Protein AF-A0A2M7KGC1-F1 (afdb_monomer)

Solvent-accessible surface area (backbone atoms only — not comparable to full-atom values): 8157 Å² total; per-residue (Å²): 135,90,83,88,80,88,79,80,86,77,77,83,82,80,77,79,91,63,81,78,70,73,70,44,27,82,38,64,45,35,24,50,47,35,28,52,52,19,49,75,67,70,34,29,62,66,24,30,65,36,42,35,49,68,63,48,43,51,73,78,31,95,57,43,87,74,50,51,71,67,57,49,51,53,52,42,49,53,53,32,54,53,42,16,53,54,48,58,76,44,37,67,60,53,55,72,38,49,63,43,79,48,68,60,50,77,58,88,60,34,34,39,33,40,32,40,26,75,84,74,52,71,43,64,29,35,31,35,56,56,92,88,30,32,18,40,68,44,42,85,96,112

Sequence (142 aa):
MRKLAVLGLVAVVAGVCGCAKKADLSTPAGAMAAFDTAMKGGKFSEAAACFAFDTQGARDSTDWATYSQSDRNLIIGKLREGKATALSAVASTYTAKGYTVGTASESGNQATVELKASGGEALMAQLVHEKDAWRIESLPGF

Foldseek 3Di:
DDDDDDDDPPPDPDDDPPPPPPQDFQDQLSLVVQLLVCLLVLVLLSNLVQADQLVVQVVVDVCSVVDDPVVSVVVSVVSSVVRSVQSNVCSVVSVQQVWDWDDWDDDPQKIWIWIAGPVRDIWIFIWGNDDNGIGTHDTPPD

Nearest PDB structures (foldseek):
  5ts4-assembly1_A  TM=6.277E-01  e=4.652E-02  synthetic construct
  2xep-assembly2_B  TM=3.408E-01  e=3.212E-01  Streptomyces clavuligerus
  3h3h-assembly1_A  TM=7.013E-01  e=3.755E+00  Burkholderia thailandensis E264
  2xf3-assembly2_B  TM=3.673E-01  e=6.115E-01  Streptomyces clavuligerus
  2xgn-assembly2_B  TM=3.336E-01  e=6.115E-01  Streptomyces clavuligerus

pLDDT: mean 86.4, std 18.89, range [36.09, 98.31]

Secondary structure (DSSP, 8-state):
--------------------PPP--SSHHHHHHHHHHHHHTT-HHHHHTTB-HHHHHHHH-TTGGGS-HHHHHHHHHHHHHHHHHHHHHHHHHHHHHT-EEEEEEEETTEEEEEEE-TTS-EEEEEEEEETTEEEEEE-TT-

Structure (mmCIF, N/CA/C/O backbone):
data_AF-A0A2M7KGC1-F1
#
_entry.id   AF-A0A2M7KGC1-F1
#
loop_
_atom_site.group_PDB
_atom_site.id
_atom_site.type_symbol
_atom_site.label_atom_id
_atom_site.label_alt_id
_atom_site.label_comp_id
_atom_site.label_asym_id
_atom_site.label_entity_id
_atom_site.label_seq_id
_atom_site.pdbx_PDB_ins_code
_atom_site.Cartn_x
_atom_site.Cartn_y
_atom_site.Cartn_z
_atom_site.occupancy
_atom_site.B_iso_or_equiv
_atom_site.auth_seq_id
_atom_site.auth_comp_id
_atom_site.auth_asym_id
_atom_site.auth_atom_id
_atom_site.pdbx_PDB_model_num
ATOM 1 N N . MET A 1 1 ? 17.240 -3.585 60.259 1.00 37.19 1 MET A N 1
ATOM 2 C CA . MET A 1 1 ? 17.914 -3.947 58.993 1.00 37.19 1 MET A CA 1
ATOM 3 C C . MET A 1 1 ? 16.852 -4.168 57.926 1.00 37.19 1 MET A C 1
ATOM 5 O O . MET A 1 1 ? 15.909 -4.907 58.167 1.00 37.19 1 MET A O 1
ATOM 9 N N . ARG A 1 2 ? 16.967 -3.437 56.812 1.00 43.03 2 ARG A N 1
ATOM 10 C CA . ARG A 1 2 ? 16.082 -3.451 55.633 1.00 43.03 2 ARG A CA 1
ATOM 11 C C . ARG A 1 2 ? 16.011 -4.841 54.998 1.00 43.03 2 ARG A C 1
ATOM 13 O O . ARG A 1 2 ? 17.079 -5.421 54.857 1.00 43.03 2 ARG A O 1
ATOM 20 N N . LYS A 1 3 ? 14.842 -5.246 54.476 1.00 36.09 3 LYS A N 1
ATOM 21 C CA . LYS A 1 3 ? 14.672 -5.781 53.104 1.00 36.09 3 LYS A CA 1
ATOM 22 C C . LYS A 1 3 ? 13.244 -5.491 52.609 1.00 36.09 3 LYS A C 1
ATOM 24 O O . LYS A 1 3 ? 12.298 -6.158 53.002 1.00 36.09 3 LYS A O 1
ATOM 29 N N . LEU A 1 4 ? 13.115 -4.461 51.771 1.00 46.28 4 LEU A N 1
ATOM 30 C CA . LEU A 1 4 ? 11.990 -4.268 50.852 1.00 46.28 4 LEU A CA 1
ATOM 31 C C . LEU A 1 4 ? 12.137 -5.316 49.744 1.00 46.28 4 LEU A C 1
ATOM 33 O O . LEU A 1 4 ? 13.166 -5.326 49.069 1.00 46.28 4 LEU A O 1
ATOM 37 N N . ALA A 1 5 ? 11.152 -6.194 49.571 1.00 42.44 5 ALA A N 1
ATOM 38 C CA . ALA A 1 5 ? 11.088 -7.099 48.429 1.00 42.44 5 ALA A CA 1
ATOM 39 C C . ALA A 1 5 ? 10.035 -6.576 47.449 1.00 42.44 5 ALA A C 1
ATOM 41 O O . ALA A 1 5 ? 8.833 -6.685 47.675 1.00 42.44 5 ALA A O 1
ATOM 42 N N . VAL A 1 6 ? 10.534 -5.961 46.380 1.00 46.50 6 VAL A N 1
ATOM 43 C CA . VAL A 1 6 ? 9.807 -5.652 45.150 1.00 46.50 6 VAL A CA 1
ATOM 44 C C . VAL A 1 6 ? 9.608 -6.965 44.389 1.00 46.50 6 VAL A C 1
ATOM 46 O O . VAL A 1 6 ? 10.583 -7.606 44.018 1.00 46.50 6 VAL A O 1
ATOM 49 N N . LEU A 1 7 ? 8.357 -7.346 44.151 1.00 44.31 7 LEU A N 1
ATOM 50 C CA . LEU A 1 7 ? 7.920 -8.359 43.184 1.00 44.31 7 LEU A CA 1
ATOM 51 C C . LEU A 1 7 ? 6.616 -7.778 42.619 1.00 44.31 7 LEU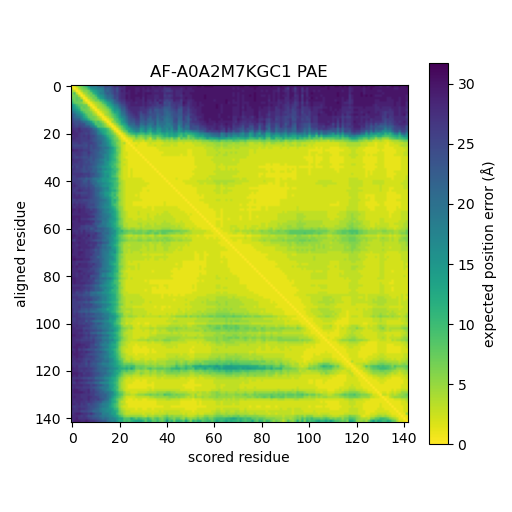 A C 1
ATOM 53 O O . LEU A 1 7 ? 5.595 -7.768 43.288 1.00 44.31 7 LEU A O 1
ATOM 57 N N . GLY A 1 8 ? 6.648 -7.038 41.515 1.00 37.66 8 GLY A N 1
ATOM 58 C CA . GLY A 1 8 ? 6.917 -7.601 40.197 1.00 37.66 8 GLY A CA 1
ATOM 59 C C . GLY A 1 8 ? 5.579 -7.955 39.548 1.00 37.66 8 GLY A C 1
ATOM 6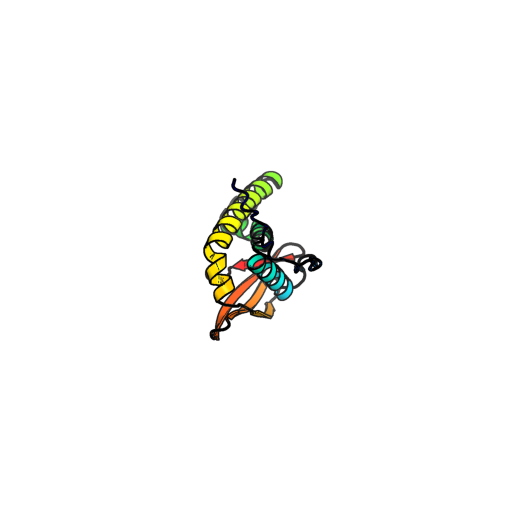0 O O . GLY A 1 8 ? 5.298 -9.125 39.318 1.00 37.66 8 GLY A O 1
ATOM 61 N N . LEU A 1 9 ? 4.725 -6.951 39.315 1.00 37.97 9 LEU A N 1
ATOM 62 C CA . LEU A 1 9 ? 3.460 -7.124 38.602 1.00 37.97 9 LEU A CA 1
ATOM 63 C C . LEU A 1 9 ? 3.768 -7.241 37.101 1.00 37.97 9 LEU A C 1
ATOM 65 O O . LEU A 1 9 ? 3.715 -6.267 36.355 1.00 37.97 9 LEU A O 1
ATOM 69 N N . VAL A 1 10 ? 4.161 -8.440 36.672 1.00 41.59 10 VAL A N 1
ATOM 70 C CA . VAL A 1 10 ? 4.217 -8.816 35.256 1.00 41.59 10 VAL A CA 1
ATOM 71 C C . VAL A 1 10 ? 2.771 -8.941 34.788 1.00 41.59 10 VAL A C 1
ATOM 73 O O . VAL A 1 10 ? 2.115 -9.960 34.997 1.00 41.59 10 VAL A O 1
ATOM 76 N N . ALA A 1 11 ? 2.244 -7.862 34.212 1.00 43.84 11 ALA A N 1
ATOM 77 C CA . ALA A 1 11 ? 0.965 -7.891 33.527 1.00 43.84 11 ALA A CA 1
ATOM 78 C C . ALA A 1 11 ? 1.111 -8.753 32.265 1.00 43.84 11 ALA A C 1
ATOM 80 O O . ALA A 1 11 ? 1.841 -8.430 31.330 1.00 43.84 11 ALA A O 1
ATOM 81 N N . VAL A 1 12 ? 0.425 -9.888 32.306 1.00 46.25 12 VAL A N 1
ATOM 82 C CA . VAL A 1 12 ? 0.215 -10.849 31.231 1.00 46.25 12 VAL A CA 1
ATOM 83 C C . VAL A 1 12 ? -0.283 -10.131 29.972 1.00 46.25 12 VAL A C 1
ATOM 85 O O . VAL A 1 12 ? -1.432 -9.706 29.916 1.00 46.25 12 VAL A O 1
ATOM 88 N N . VAL A 1 13 ? 0.555 -10.051 28.935 1.00 44.41 13 VAL A N 1
ATOM 89 C CA . VAL A 1 13 ? 0.092 -9.893 27.547 1.00 44.41 13 VAL A CA 1
ATOM 90 C C . VAL A 1 13 ? 0.092 -11.287 26.922 1.00 44.41 13 VAL A C 1
ATOM 92 O O . VAL A 1 13 ? 0.962 -11.656 26.139 1.00 44.41 13 VAL A O 1
ATOM 95 N N . ALA A 1 14 ? -0.859 -12.109 27.364 1.00 45.91 14 ALA A N 1
ATOM 96 C CA . ALA A 1 14 ? -1.262 -13.318 26.659 1.00 45.91 14 ALA A CA 1
ATOM 97 C C . ALA A 1 14 ? -2.426 -12.946 25.733 1.00 45.91 14 ALA A C 1
ATOM 99 O O . ALA A 1 14 ? -3.449 -12.439 26.184 1.00 45.91 14 ALA A O 1
ATOM 100 N N . GLY A 1 15 ? -2.241 -13.201 24.439 1.00 39.97 15 GLY A N 1
ATOM 101 C CA . GLY A 1 15 ? -3.108 -12.758 23.347 1.00 39.97 15 GLY A CA 1
ATOM 102 C C . GLY A 1 15 ? -2.324 -11.741 22.530 1.00 39.97 15 GLY A C 1
ATOM 103 O O . GLY A 1 15 ? -2.233 -10.587 22.911 1.00 39.97 15 GLY A O 1
ATOM 104 N N . VAL A 1 16 ? -1.617 -12.125 21.468 1.00 44.97 16 VAL A N 1
ATOM 105 C CA . VAL A 1 16 ? -2.206 -12.668 20.242 1.00 44.97 16 VAL A CA 1
ATOM 106 C C . VAL A 1 16 ? -1.242 -13.686 19.603 1.00 44.97 16 VAL A C 1
ATOM 108 O O . VAL A 1 16 ? -0.476 -13.353 18.707 1.00 44.97 16 VAL A O 1
ATOM 111 N N . CYS A 1 17 ? -1.305 -14.964 19.997 1.00 40.94 17 CYS A N 1
ATOM 112 C CA . CYS A 1 17 ? -0.907 -16.058 19.096 1.00 40.94 17 CYS A CA 1
ATOM 113 C C . CYS A 1 17 ? -2.033 -16.262 18.072 1.00 40.94 17 CYS A C 1
ATOM 115 O O . CYS A 1 17 ? -2.705 -17.287 18.042 1.00 40.94 17 CYS A O 1
ATOM 117 N N . GLY A 1 18 ? -2.307 -15.228 17.281 1.00 37.94 18 GLY A N 1
ATOM 118 C CA . GLY A 1 18 ? -3.158 -15.339 16.111 1.00 37.94 18 GLY A CA 1
ATOM 119 C C . GLY A 1 18 ? -2.283 -15.884 15.004 1.00 37.94 18 GLY A C 1
ATOM 120 O O . GLY A 1 18 ? -1.363 -15.193 14.572 1.00 37.94 18 GLY A O 1
ATOM 121 N N . CYS A 1 19 ? -2.534 -17.124 14.585 1.00 37.94 19 CYS A N 1
ATOM 122 C CA . CYS A 1 19 ? -1.996 -17.687 13.355 1.00 37.94 19 CYS A CA 1
ATOM 123 C C . CYS A 1 19 ? -2.017 -16.597 12.284 1.00 37.94 19 CYS A C 1
ATOM 125 O O . CYS A 1 19 ? -3.098 -16.181 11.864 1.00 37.94 19 CYS A O 1
ATOM 127 N N . ALA A 1 20 ? -0.844 -16.096 11.895 1.00 43.81 20 ALA A N 1
ATOM 128 C CA . ALA A 1 20 ? -0.738 -15.143 10.809 1.00 43.81 20 ALA A CA 1
ATOM 129 C C . ALA A 1 20 ? -1.206 -15.879 9.552 1.00 43.81 20 ALA A C 1
ATOM 131 O O . ALA A 1 20 ? -0.428 -16.577 8.900 1.00 43.81 20 ALA A O 1
ATOM 132 N N . LYS A 1 21 ? -2.510 -15.797 9.249 1.00 55.12 21 LYS A N 1
ATOM 133 C CA . LYS A 1 21 ? -3.015 -16.105 7.916 1.00 55.12 21 LYS A CA 1
ATOM 134 C C . LYS A 1 21 ? -2.120 -15.305 6.983 1.00 55.12 21 LYS A C 1
ATOM 136 O O . LYS A 1 21 ? -1.964 -14.098 7.172 1.00 55.12 21 LYS A O 1
ATOM 141 N N . LYS A 1 22 ? -1.464 -15.997 6.048 1.00 64.00 22 LYS A N 1
ATOM 142 C CA . LYS A 1 22 ? -0.705 -15.325 4.993 1.00 64.00 22 LYS A CA 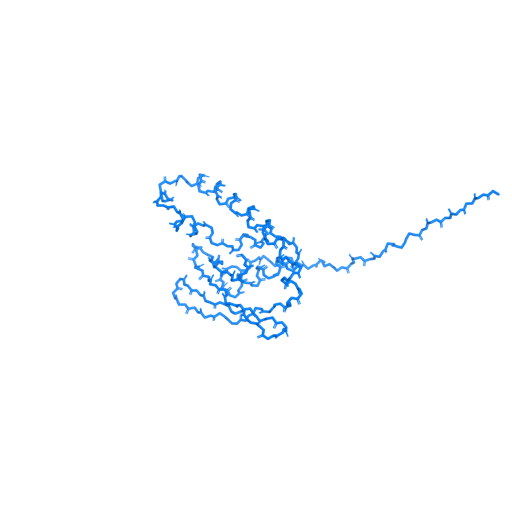1
ATOM 143 C C . LYS A 1 22 ? -1.605 -14.239 4.405 1.00 64.00 22 LYS A C 1
ATOM 145 O O . LYS A 1 22 ? -2.791 -14.500 4.206 1.00 64.00 22 LYS A O 1
ATOM 150 N N . ALA A 1 23 ? -1.046 -13.051 4.186 1.00 76.50 23 ALA A N 1
ATOM 151 C CA . ALA A 1 23 ? -1.753 -11.959 3.533 1.00 76.50 23 ALA A CA 1
ATOM 152 C C . ALA A 1 23 ? -2.385 -12.483 2.237 1.00 76.50 23 ALA A C 1
ATOM 154 O O . ALA A 1 23 ? -1.672 -12.975 1.360 1.00 76.50 23 ALA A O 1
ATOM 155 N N . ASP A 1 24 ? -3.712 -12.435 2.153 1.00 88.06 24 ASP A N 1
ATOM 156 C CA . ASP A 1 24 ? -4.425 -12.783 0.934 1.00 88.06 24 ASP A CA 1
ATOM 157 C C . ASP A 1 24 ? -4.429 -11.556 0.031 1.00 88.06 24 ASP A C 1
ATOM 159 O O . ASP A 1 24 ? -5.100 -10.575 0.321 1.00 88.06 24 ASP A O 1
ATOM 163 N N . LEU A 1 25 ? -3.648 -11.601 -1.043 1.00 93.25 25 LEU A N 1
ATOM 164 C CA . LEU A 1 25 ? -3.584 -10.529 -2.034 1.00 93.25 25 LEU A CA 1
ATOM 165 C C . LEU A 1 25 ? -4.291 -10.920 -3.340 1.00 93.25 25 LEU A C 1
ATOM 167 O O . LEU A 1 25 ? -4.146 -10.225 -4.341 1.00 93.25 25 LEU A O 1
ATOM 171 N N . SER A 1 26 ? -5.024 -12.039 -3.351 1.00 94.06 26 SER A N 1
ATOM 172 C CA . SER A 1 26 ? -5.701 -12.556 -4.548 1.00 94.06 26 SER A CA 1
ATOM 173 C C . SER A 1 26 ? -6.987 -11.799 -4.888 1.00 94.06 26 SER A C 1
ATOM 175 O O . SER A 1 26 ? -7.448 -11.847 -6.024 1.00 94.06 26 SER A O 1
ATOM 177 N N . THR A 1 27 ? -7.536 -11.048 -3.929 1.00 95.38 27 THR A N 1
ATOM 178 C CA . THR A 1 27 ? -8.707 -10.180 -4.113 1.00 95.38 27 THR A CA 1
ATOM 179 C C . THR A 1 27 ? -8.407 -8.759 -3.623 1.00 95.38 27 THR A C 1
ATOM 181 O O . THR A 1 27 ? -7.570 -8.593 -2.726 1.00 95.38 27 THR A O 1
ATOM 184 N N . PRO A 1 28 ? -9.095 -7.718 -4.130 1.00 97.06 28 PRO A N 1
ATOM 185 C CA . PRO A 1 28 ? -8.875 -6.351 -3.660 1.00 97.06 28 PRO A CA 1
ATOM 186 C C . PRO A 1 28 ? -9.222 -6.181 -2.176 1.00 97.06 28 PRO A C 1
ATOM 188 O O . PRO A 1 28 ? -8.473 -5.567 -1.415 1.00 97.06 28 PRO A O 1
ATOM 191 N N . ALA A 1 29 ? -10.345 -6.766 -1.744 1.00 95.81 29 ALA A N 1
ATOM 192 C CA . ALA A 1 29 ? -10.759 -6.744 -0.343 1.00 95.81 29 ALA A CA 1
ATOM 193 C C . ALA A 1 29 ? -9.763 -7.503 0.550 1.00 95.81 29 ALA A C 1
ATOM 195 O O . ALA A 1 29 ? -9.449 -7.038 1.645 1.00 95.81 29 ALA A O 1
ATOM 196 N N . GLY A 1 30 ? -9.216 -8.627 0.070 1.00 95.19 30 GLY A N 1
ATOM 197 C CA . GLY A 1 30 ? -8.144 -9.357 0.746 1.00 95.19 30 GLY A CA 1
ATOM 198 C C . GLY A 1 30 ? -6.894 -8.498 0.935 1.00 95.19 30 GLY A C 1
ATOM 199 O O . GLY A 1 30 ? -6.384 -8.397 2.053 1.00 95.19 30 GLY A O 1
ATOM 200 N N . ALA A 1 31 ? -6.449 -7.806 -0.120 1.00 96.19 31 ALA A N 1
ATOM 201 C CA . ALA A 1 31 ? -5.283 -6.929 -0.056 1.00 96.19 31 ALA A CA 1
ATOM 202 C C . ALA A 1 31 ? -5.474 -5.790 0.957 1.00 96.19 31 ALA A C 1
ATOM 204 O O . ALA A 1 31 ? -4.581 -5.513 1.763 1.00 96.19 31 ALA A O 1
ATOM 205 N N . MET A 1 32 ? -6.665 -5.185 0.991 1.00 96.69 32 MET A N 1
ATOM 206 C CA . MET A 1 32 ? -6.994 -4.180 2.002 1.00 96.69 32 MET A CA 1
ATOM 207 C C . MET A 1 32 ? -7.093 -4.753 3.416 1.00 96.69 32 MET A C 1
ATOM 209 O O . MET A 1 32 ? -6.643 -4.108 4.360 1.00 96.69 32 MET A O 1
ATOM 213 N N . ALA A 1 33 ? -7.629 -5.962 3.587 1.00 95.69 33 ALA A N 1
ATOM 214 C CA . ALA A 1 33 ? -7.675 -6.631 4.886 1.00 95.69 33 ALA A CA 1
ATOM 215 C C . ALA A 1 33 ? -6.270 -6.983 5.404 1.00 95.69 33 ALA A C 1
ATOM 217 O O . ALA A 1 33 ? -6.009 -6.879 6.606 1.00 95.69 33 ALA A O 1
ATOM 218 N N . ALA A 1 34 ? -5.350 -7.355 4.509 1.00 95.69 34 ALA A N 1
ATOM 219 C CA . ALA A 1 34 ? -3.948 -7.576 4.842 1.00 95.69 34 ALA A CA 1
ATOM 220 C C . ALA A 1 34 ? -3.273 -6.280 5.315 1.00 95.69 34 ALA A C 1
ATOM 222 O O . ALA A 1 34 ? -2.628 -6.278 6.366 1.00 95.69 34 ALA A O 1
ATOM 223 N N . PHE A 1 35 ? -3.480 -5.174 4.594 1.00 95.81 35 PHE A N 1
ATOM 224 C CA . PHE A 1 35 ? -3.009 -3.851 5.006 1.00 95.81 35 PHE A CA 1
ATOM 225 C C . PHE A 1 35 ? -3.584 -3.434 6.367 1.00 95.81 35 PHE A C 1
ATOM 227 O O . PHE A 1 35 ? -2.824 -3.066 7.261 1.00 95.81 35 PHE A O 1
ATOM 234 N N . ASP A 1 36 ? -4.902 -3.544 6.555 1.00 95.06 36 ASP A N 1
ATOM 235 C CA . ASP A 1 36 ? -5.585 -3.170 7.798 1.00 95.06 36 ASP A CA 1
ATOM 236 C C . ASP A 1 36 ? -5.068 -3.976 8.999 1.00 95.06 36 ASP A C 1
ATOM 238 O O . ASP A 1 36 ? -4.740 -3.414 10.047 1.00 95.06 36 ASP A O 1
ATOM 242 N N . THR A 1 37 ? -4.913 -5.290 8.822 1.00 94.88 37 THR A N 1
ATOM 243 C CA . THR A 1 37 ? -4.350 -6.185 9.841 1.00 94.88 37 THR A CA 1
ATOM 244 C C . THR A 1 37 ? -2.917 -5.788 10.191 1.00 94.88 37 THR A C 1
ATOM 246 O O . THR A 1 37 ? -2.563 -5.719 11.370 1.00 94.88 37 THR A O 1
ATOM 249 N N . ALA A 1 38 ? -2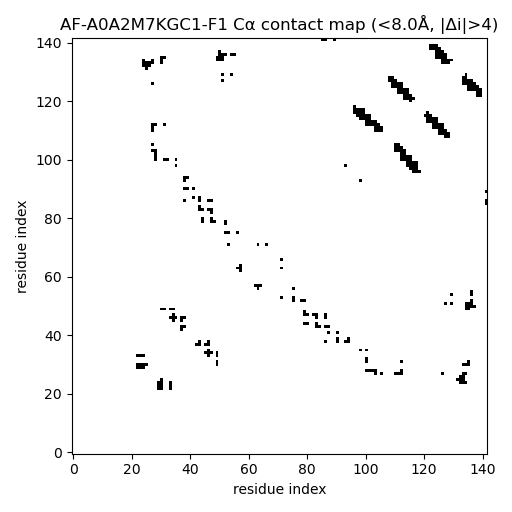.086 -5.504 9.186 1.00 95.56 38 ALA A N 1
ATOM 250 C CA . ALA A 1 38 ? -0.703 -5.100 9.398 1.00 95.56 38 ALA A CA 1
ATOM 251 C C . ALA A 1 38 ? -0.602 -3.736 10.104 1.00 95.56 38 ALA A C 1
ATOM 253 O O . ALA A 1 38 ? 0.182 -3.600 11.044 1.00 95.56 38 ALA A O 1
ATOM 254 N N . MET A 1 39 ? -1.431 -2.759 9.723 1.00 95.06 39 MET A N 1
ATOM 255 C CA . MET A 1 39 ? -1.509 -1.447 10.377 1.00 95.06 39 MET A CA 1
ATOM 256 C C . MET A 1 39 ? -1.908 -1.566 11.849 1.00 95.06 39 MET A C 1
ATOM 258 O O . MET A 1 39 ? -1.204 -1.052 12.717 1.00 95.06 39 MET A O 1
ATOM 262 N N . LYS A 1 40 ? -2.989 -2.299 12.147 1.00 93.50 40 LYS A N 1
ATOM 263 C CA . LYS A 1 40 ? -3.461 -2.533 13.525 1.00 93.50 40 LYS A CA 1
ATOM 264 C C . LYS A 1 40 ? -2.463 -3.338 14.360 1.00 93.50 40 LYS A C 1
ATOM 266 O O . LYS A 1 40 ? -2.389 -3.160 15.571 1.00 93.50 40 LYS A O 1
ATOM 271 N N . GLY A 1 41 ? -1.684 -4.207 13.717 1.00 94.06 41 GLY A N 1
ATOM 272 C CA . GLY A 1 41 ? -0.630 -4.995 14.353 1.00 94.06 41 GLY A CA 1
ATOM 273 C C . GLY A 1 41 ? 0.710 -4.272 14.522 1.00 94.06 41 GLY A C 1
ATOM 274 O O . GLY A 1 41 ? 1.650 -4.889 15.016 1.00 94.06 41 GLY A O 1
ATOM 275 N N . GLY A 1 42 ? 0.844 -3.014 14.080 1.00 95.50 42 GLY A N 1
ATOM 276 C CA . GLY A 1 42 ? 2.118 -2.281 14.107 1.00 95.50 42 GLY A CA 1
ATOM 277 C C . GLY A 1 42 ? 3.185 -2.833 13.148 1.00 95.50 42 GLY A C 1
ATOM 278 O O . GLY A 1 42 ? 4.372 -2.541 13.284 1.00 95.50 42 GLY A O 1
ATOM 279 N N . LYS A 1 43 ? 2.783 -3.649 12.170 1.00 96.50 43 LYS A N 1
ATOM 280 C CA . LYS A 1 43 ? 3.655 -4.333 11.206 1.00 96.50 43 LYS A CA 1
ATOM 281 C C . LYS A 1 43 ? 3.823 -3.488 9.944 1.00 96.50 43 LYS A C 1
ATOM 283 O O . LYS A 1 43 ? 3.430 -3.886 8.851 1.00 96.50 43 LYS A O 1
ATOM 288 N N . PHE A 1 44 ? 4.404 -2.299 10.078 1.00 96.44 44 PHE A N 1
ATOM 289 C CA . PHE A 1 44 ? 4.401 -1.299 8.999 1.00 96.44 44 PHE A CA 1
ATOM 290 C C . PHE A 1 44 ? 5.158 -1.721 7.736 1.00 96.44 44 PHE A C 1
ATOM 292 O O . PHE A 1 44 ? 4.798 -1.294 6.645 1.00 96.44 44 PHE A O 1
ATOM 299 N N . SER A 1 45 ? 6.157 -2.600 7.858 1.00 96.81 45 SER A N 1
ATOM 300 C CA . SER A 1 45 ? 6.825 -3.200 6.694 1.00 96.81 45 SER A CA 1
ATOM 301 C C . SER A 1 45 ? 5.891 -4.146 5.920 1.00 96.81 45 SER A C 1
ATOM 303 O O . SER A 1 45 ? 5.826 -4.086 4.692 1.00 96.81 45 SER A O 1
ATOM 305 N N . GLU A 1 46 ? 5.088 -4.958 6.624 1.00 96.06 46 GLU A N 1
ATOM 306 C CA . GLU A 1 46 ? 4.057 -5.807 6.003 1.00 96.06 46 GLU A CA 1
ATOM 307 C C . GLU A 1 46 ? 2.950 -4.948 5.361 1.00 96.06 46 GLU A C 1
ATOM 309 O O . GLU A 1 46 ? 2.520 -5.227 4.242 1.00 96.06 46 GLU A O 1
ATOM 314 N N . ALA A 1 47 ? 2.541 -3.859 6.023 1.00 96.19 47 ALA A N 1
ATOM 315 C CA . ALA A 1 47 ? 1.559 -2.917 5.486 1.00 96.19 47 ALA A CA 1
ATOM 316 C C . ALA A 1 47 ? 2.082 -2.209 4.224 1.00 96.19 47 ALA A C 1
ATOM 318 O O . ALA A 1 47 ? 1.393 -2.163 3.207 1.00 96.19 47 ALA A O 1
ATOM 319 N N . ALA A 1 48 ? 3.325 -1.717 4.251 1.00 96.69 48 ALA A N 1
ATOM 320 C CA . ALA A 1 48 ? 3.958 -1.082 3.100 1.00 96.69 48 ALA A CA 1
ATOM 321 C C . ALA A 1 48 ? 4.060 -2.047 1.915 1.00 96.69 48 ALA A C 1
ATOM 323 O O . ALA A 1 48 ? 3.798 -1.651 0.785 1.00 96.69 48 ALA A O 1
ATOM 324 N N . ALA A 1 49 ? 4.356 -3.329 2.148 1.00 95.19 49 ALA A N 1
ATOM 325 C CA . ALA A 1 49 ? 4.418 -4.322 1.080 1.00 95.19 49 ALA A CA 1
ATOM 326 C C . ALA A 1 49 ? 3.101 -4.465 0.293 1.00 95.19 49 ALA A C 1
ATOM 328 O O . ALA A 1 49 ? 3.137 -4.957 -0.832 1.00 95.19 49 ALA A O 1
ATOM 329 N N . CYS A 1 50 ? 1.958 -4.019 0.824 1.00 96.19 50 CYS A N 1
ATOM 330 C CA . CYS A 1 50 ? 0.675 -4.041 0.119 1.00 96.19 50 CYS A CA 1
ATOM 331 C C . CYS A 1 50 ? 0.580 -3.012 -1.024 1.00 96.19 50 CYS A C 1
ATOM 333 O O . CYS A 1 50 ? -0.337 -3.117 -1.831 1.00 96.19 50 CYS A O 1
ATOM 335 N N . PHE A 1 51 ? 1.505 -2.052 -1.136 1.00 97.12 51 PHE A N 1
ATOM 336 C CA . PHE A 1 51 ? 1.459 -0.988 -2.147 1.00 97.12 51 PHE A CA 1
ATOM 337 C C . PHE A 1 51 ? 2.105 -1.374 -3.491 1.00 97.12 51 PHE A C 1
ATOM 339 O O . PHE A 1 51 ? 3.042 -2.178 -3.556 1.00 97.12 51 PHE A O 1
ATOM 346 N N .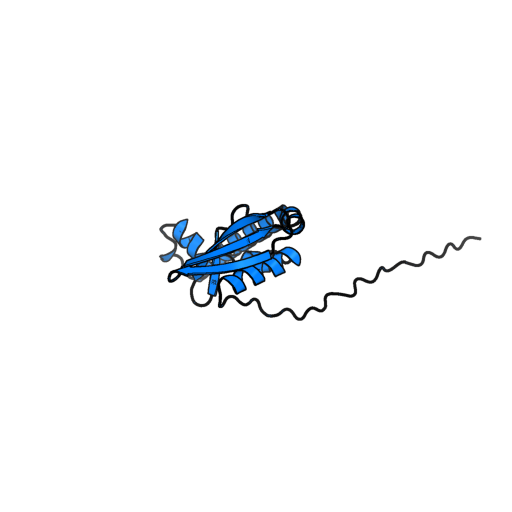 ALA A 1 52 ? 1.603 -0.767 -4.569 1.00 97.12 52 ALA A N 1
ATOM 347 C CA . ALA A 1 52 ? 1.976 -1.021 -5.963 1.00 97.12 52 ALA A CA 1
ATOM 348 C C . ALA A 1 52 ? 3.239 -0.243 -6.379 1.00 97.12 52 ALA A C 1
ATOM 350 O O . ALA A 1 52 ? 3.183 0.687 -7.183 1.00 97.12 52 ALA A O 1
ATOM 351 N N . PHE A 1 53 ? 4.396 -0.571 -5.799 1.00 95.88 53 PHE A N 1
ATOM 352 C CA . PHE A 1 53 ? 5.617 0.213 -6.037 1.00 95.88 53 PHE A CA 1
ATOM 353 C C . PHE A 1 53 ? 6.213 0.073 -7.438 1.00 95.88 53 PHE A C 1
ATOM 355 O O . PHE A 1 53 ? 6.903 0.989 -7.874 1.00 95.88 53 PHE A O 1
ATOM 362 N N . ASP A 1 54 ? 5.976 -1.038 -8.142 1.00 94.69 54 ASP A N 1
ATOM 363 C CA . ASP A 1 54 ? 6.428 -1.157 -9.533 1.00 94.69 54 ASP A CA 1
ATOM 364 C C . ASP A 1 54 ? 5.594 -0.230 -10.426 1.00 94.69 54 ASP A C 1
ATOM 366 O O . ASP A 1 54 ? 6.144 0.550 -11.199 1.00 94.69 54 ASP A O 1
ATOM 370 N N . THR A 1 55 ? 4.274 -0.220 -10.210 1.00 94.62 55 THR A N 1
ATOM 371 C CA . THR A 1 55 ? 3.349 0.732 -10.846 1.00 94.62 55 THR A CA 1
ATOM 372 C C . THR A 1 55 ? 3.711 2.186 -10.521 1.00 94.62 55 THR A C 1
ATOM 374 O O . THR A 1 55 ? 3.779 3.024 -11.419 1.00 94.62 55 THR A O 1
ATOM 377 N N . GLN A 1 56 ? 4.009 2.492 -9.252 1.00 94.38 56 GLN A N 1
ATOM 378 C CA . GLN A 1 56 ? 4.495 3.813 -8.852 1.00 94.38 56 GLN A CA 1
ATOM 379 C C . GLN A 1 56 ? 5.793 4.177 -9.584 1.00 94.38 56 GLN A C 1
ATOM 381 O O . GLN A 1 56 ? 5.890 5.270 -10.131 1.00 94.38 56 GLN A O 1
ATOM 386 N N . GLY A 1 57 ? 6.774 3.272 -9.629 1.00 93.88 57 GLY A N 1
ATOM 387 C CA . GLY A 1 57 ? 8.034 3.506 -10.330 1.00 93.88 57 GLY A CA 1
ATOM 388 C C . GLY A 1 57 ? 7.832 3.804 -11.818 1.00 93.88 57 GLY A C 1
ATOM 389 O O . GLY A 1 57 ? 8.445 4.734 -12.338 1.00 93.88 57 GLY A O 1
ATOM 390 N N . ALA A 1 58 ? 6.925 3.079 -12.480 1.00 93.62 58 ALA A N 1
ATOM 391 C CA . ALA A 1 58 ? 6.577 3.293 -13.885 1.00 93.62 58 ALA A CA 1
ATOM 392 C C . ALA A 1 58 ? 5.895 4.643 -14.149 1.00 93.62 58 ALA A C 1
ATOM 394 O O . ALA A 1 58 ? 6.060 5.222 -15.220 1.00 93.62 58 ALA A O 1
ATOM 395 N N . ARG A 1 59 ? 5.123 5.145 -13.181 1.00 93.94 59 ARG A N 1
ATOM 396 C CA . ARG A 1 59 ? 4.480 6.461 -13.256 1.00 93.94 59 ARG A CA 1
ATOM 397 C C . ARG A 1 59 ? 5.464 7.597 -12.984 1.00 93.94 59 ARG A C 1
ATOM 399 O O . ARG A 1 59 ? 5.397 8.631 -13.641 1.00 93.94 59 ARG A O 1
ATOM 406 N N . ASP A 1 60 ? 6.350 7.407 -12.012 1.00 94.44 60 ASP A N 1
ATOM 407 C CA . ASP A 1 60 ? 7.237 8.457 -11.510 1.00 94.44 60 ASP A CA 1
ATOM 408 C C . ASP A 1 60 ? 8.534 8.577 -12.348 1.00 94.44 60 ASP A C 1
ATOM 410 O O . ASP A 1 60 ? 9.249 9.572 -12.233 1.00 94.44 60 ASP A O 1
ATOM 414 N N . SER A 1 61 ? 8.851 7.591 -13.201 1.00 94.12 61 SER A N 1
ATOM 415 C CA . SER A 1 61 ? 10.043 7.586 -14.062 1.00 94.12 61 SER A CA 1
ATOM 416 C C . SER A 1 61 ? 9.754 7.081 -15.477 1.00 94.12 61 SER A C 1
ATOM 418 O O . SER A 1 61 ? 9.273 5.965 -15.673 1.00 94.12 61 SER A O 1
ATOM 420 N N . THR A 1 62 ? 10.159 7.859 -16.485 1.00 93.56 62 THR A N 1
ATOM 421 C CA . THR A 1 62 ? 10.091 7.467 -17.906 1.00 93.56 62 THR A CA 1
ATOM 422 C C . THR A 1 62 ? 11.042 6.324 -18.258 1.00 93.56 62 THR A C 1
ATOM 424 O O . THR A 1 62 ? 10.803 5.595 -19.219 1.00 93.56 62 THR A O 1
ATOM 427 N N . ASP A 1 63 ? 12.096 6.135 -17.463 1.00 95.06 63 ASP A N 1
ATOM 428 C CA . ASP A 1 63 ? 13.145 5.145 -17.706 1.00 95.06 63 ASP A CA 1
ATOM 429 C C . ASP A 1 63 ? 12.894 3.833 -16.959 1.00 95.06 63 ASP A C 1
ATOM 431 O O . ASP A 1 63 ? 13.704 2.910 -17.049 1.00 95.06 63 ASP A O 1
ATOM 435 N N . TRP A 1 64 ? 11.776 3.712 -16.233 1.00 95.81 64 TRP A N 1
ATOM 436 C CA . TRP A 1 64 ? 11.499 2.566 -15.364 1.00 95.81 64 TRP A CA 1
ATOM 437 C C . TRP A 1 64 ? 11.655 1.215 -16.070 1.00 95.81 64 TRP A C 1
ATOM 439 O O . TRP A 1 64 ? 12.233 0.279 -15.519 1.00 95.81 64 TRP A O 1
ATOM 449 N N . ALA A 1 65 ? 11.189 1.123 -17.318 1.00 93.69 65 ALA A N 1
ATOM 450 C CA . ALA A 1 65 ? 11.285 -0.091 -18.125 1.00 93.69 65 ALA A CA 1
ATOM 451 C C . ALA A 1 65 ? 12.721 -0.430 -18.569 1.00 93.69 65 ALA A C 1
ATOM 453 O O . ALA A 1 65 ? 12.994 -1.578 -18.915 1.00 93.69 65 ALA A O 1
ATOM 454 N N . THR A 1 66 ? 13.631 0.546 -18.564 1.00 96.38 66 THR A N 1
ATOM 455 C CA . THR A 1 66 ? 15.043 0.366 -18.937 1.00 96.38 66 THR A CA 1
ATOM 456 C C . THR A 1 66 ? 15.905 -0.103 -17.765 1.00 96.38 66 THR A C 1
ATOM 458 O O . THR A 1 66 ? 16.965 -0.692 -17.977 1.00 96.38 66 THR A O 1
ATOM 461 N N . TYR A 1 67 ? 15.449 0.113 -16.526 1.00 96.38 67 TYR A N 1
ATOM 462 C CA . TYR A 1 67 ? 16.152 -0.348 -15.336 1.00 96.38 67 TYR A CA 1
ATOM 463 C C . TYR A 1 67 ? 16.175 -1.872 -15.255 1.00 96.38 67 TYR A C 1
ATOM 465 O O . TYR A 1 67 ? 15.172 -2.563 -15.484 1.00 96.38 67 TYR A O 1
ATOM 473 N N . SER A 1 68 ? 17.328 -2.405 -14.846 1.00 97.00 68 SER A N 1
ATOM 474 C CA . SER A 1 68 ? 17.449 -3.829 -14.562 1.00 97.00 68 SER A CA 1
ATOM 475 C C . SER A 1 68 ? 16.475 -4.236 -13.450 1.00 97.00 68 SER A C 1
ATOM 477 O O . SER A 1 68 ? 16.041 -3.423 -12.627 1.00 97.00 68 SER A O 1
ATOM 479 N N . GLN A 1 69 ? 16.122 -5.520 -13.392 1.00 94.62 69 GLN A N 1
ATOM 480 C CA . GLN A 1 69 ? 15.272 -6.023 -12.311 1.00 94.62 69 GLN A CA 1
ATOM 481 C C . GLN A 1 69 ? 15.915 -5.799 -10.932 1.00 94.62 69 GLN A C 1
ATOM 483 O O . GLN A 1 69 ? 15.213 -5.476 -9.977 1.00 94.62 69 GLN A O 1
ATOM 488 N N . SER A 1 70 ? 17.241 -5.926 -10.831 1.00 97.06 70 SER A N 1
ATOM 489 C CA . SER A 1 70 ? 17.984 -5.676 -9.592 1.00 97.06 70 SER A CA 1
ATOM 490 C C . SER A 1 70 ? 17.883 -4.217 -9.146 1.00 97.06 70 SER A C 1
ATOM 492 O O . SER A 1 70 ? 17.628 -3.963 -7.969 1.00 97.06 70 SER A O 1
ATOM 494 N N . ASP A 1 71 ? 18.001 -3.266 -10.076 1.00 97.56 71 ASP A N 1
ATOM 495 C CA . ASP A 1 71 ? 17.886 -1.836 -9.763 1.00 97.56 71 ASP A CA 1
ATOM 496 C C . ASP A 1 71 ? 16.462 -1.471 -9.343 1.00 97.56 71 ASP A C 1
ATOM 498 O O . ASP A 1 71 ? 16.267 -0.807 -8.323 1.00 97.56 71 ASP A O 1
ATOM 502 N N . ARG A 1 72 ? 15.450 -1.979 -10.062 1.00 96.94 72 ARG A N 1
ATOM 503 C CA . ARG A 1 72 ? 14.044 -1.799 -9.670 1.00 96.94 72 ARG A CA 1
ATOM 504 C C . ARG A 1 72 ? 13.769 -2.366 -8.285 1.00 96.94 72 ARG A C 1
ATOM 506 O O . ARG A 1 72 ? 13.143 -1.691 -7.474 1.00 96.94 72 ARG A O 1
ATOM 513 N N . ASN A 1 73 ? 14.283 -3.556 -7.971 1.00 95.50 73 ASN A N 1
ATOM 514 C CA . ASN A 1 73 ? 14.138 -4.152 -6.643 1.00 95.50 73 ASN A CA 1
ATOM 515 C C . ASN A 1 73 ? 14.776 -3.284 -5.547 1.00 95.50 73 ASN A C 1
ATOM 517 O O . ASN A 1 73 ? 14.178 -3.119 -4.483 1.00 95.50 73 ASN A O 1
ATOM 521 N N . LEU A 1 74 ? 15.955 -2.703 -5.801 1.00 97.38 74 LEU A N 1
ATOM 522 C CA . LEU A 1 74 ? 16.620 -1.802 -4.857 1.00 97.38 74 LEU A CA 1
ATOM 523 C C . LEU A 1 74 ? 15.806 -0.520 -4.628 1.00 97.38 74 LEU A C 1
ATOM 525 O O . LEU A 1 74 ? 15.631 -0.094 -3.486 1.00 97.38 74 LEU A O 1
ATOM 529 N N . ILE A 1 75 ? 15.285 0.083 -5.700 1.00 96.62 75 ILE A N 1
ATOM 530 C CA . ILE A 1 75 ? 14.443 1.285 -5.624 1.00 96.62 75 ILE A CA 1
ATOM 531 C C . ILE A 1 75 ? 13.144 0.981 -4.871 1.00 96.62 75 ILE A C 1
ATOM 533 O O . ILE A 1 75 ? 12.808 1.686 -3.921 1.00 96.62 75 ILE A O 1
ATOM 537 N N . ILE A 1 76 ? 12.451 -0.103 -5.232 1.00 96.44 76 ILE A N 1
ATOM 538 C CA . ILE A 1 76 ? 11.234 -0.560 -4.550 1.00 96.44 76 ILE A CA 1
ATOM 539 C C . ILE A 1 76 ? 11.506 -0.816 -3.064 1.00 96.44 76 ILE A C 1
ATOM 541 O O . ILE A 1 76 ? 10.673 -0.468 -2.230 1.00 96.44 76 ILE A O 1
ATOM 545 N N . GLY A 1 77 ? 12.661 -1.389 -2.711 1.00 97.06 77 GLY A N 1
ATOM 546 C CA . GLY A 1 77 ? 13.078 -1.569 -1.318 1.00 97.06 77 GLY A CA 1
ATOM 547 C C . GLY A 1 77 ? 13.101 -0.248 -0.546 1.00 97.06 77 GLY A C 1
ATOM 548 O O . GLY A 1 77 ? 12.453 -0.131 0.492 1.00 97.06 77 GLY A O 1
ATOM 549 N N . LYS A 1 78 ? 13.739 0.785 -1.105 1.00 97.44 78 LYS A N 1
ATOM 550 C CA . LYS A 1 78 ? 13.789 2.125 -0.494 1.00 97.44 78 LYS A CA 1
ATOM 551 C C . LYS A 1 78 ? 12.412 2.787 -0.403 1.00 97.44 78 LYS A C 1
ATOM 553 O O . LYS A 1 78 ? 12.087 3.397 0.614 1.00 97.44 78 LYS A O 1
ATOM 558 N N . LEU A 1 79 ? 11.582 2.652 -1.439 1.00 96.81 79 LEU A N 1
ATOM 559 C CA . LEU A 1 79 ? 10.208 3.168 -1.425 1.00 96.81 79 LEU A CA 1
ATOM 560 C C . LEU A 1 79 ? 9.365 2.484 -0.339 1.00 96.81 79 LEU A C 1
ATOM 562 O O . LEU A 1 79 ? 8.625 3.154 0.384 1.00 96.81 79 LEU A O 1
ATOM 566 N N . ARG A 1 80 ? 9.525 1.165 -0.168 1.00 96.81 80 ARG A N 1
ATOM 567 C CA . ARG A 1 80 ? 8.888 0.391 0.907 1.00 96.81 80 ARG A CA 1
ATOM 568 C C . ARG A 1 80 ? 9.323 0.860 2.287 1.00 96.81 80 ARG A C 1
ATOM 570 O O . ARG A 1 80 ? 8.465 1.045 3.143 1.00 96.81 80 ARG A O 1
ATOM 577 N N . GLU A 1 81 ? 10.617 1.076 2.505 1.00 97.62 81 GLU A N 1
ATOM 578 C CA . GLU A 1 81 ? 11.152 1.587 3.776 1.00 97.62 81 GLU A CA 1
ATOM 579 C C . GLU A 1 81 ? 10.595 2.979 4.112 1.00 97.62 81 GLU A C 1
ATOM 581 O O . GLU A 1 81 ? 10.117 3.219 5.227 1.00 97.62 81 GLU A O 1
ATOM 586 N N . GLY A 1 82 ? 10.582 3.882 3.126 1.00 97.00 82 GLY A N 1
ATOM 587 C CA . GLY A 1 82 ? 9.996 5.213 3.268 1.00 97.00 82 GLY A CA 1
ATOM 588 C C . GLY A 1 82 ? 8.500 5.157 3.583 1.00 97.00 82 GLY A C 1
ATOM 589 O O . GLY A 1 82 ? 8.038 5.812 4.519 1.00 97.00 82 GLY A O 1
ATOM 590 N N . LYS A 1 83 ? 7.739 4.316 2.870 1.00 97.44 83 LYS A N 1
ATOM 591 C CA . LYS A 1 83 ? 6.307 4.117 3.130 1.00 97.44 83 LYS A CA 1
ATOM 592 C C . LYS A 1 83 ? 6.066 3.508 4.509 1.00 97.44 83 LYS A C 1
ATOM 594 O O . LYS A 1 83 ? 5.203 4.002 5.220 1.00 97.44 83 LYS A O 1
ATOM 599 N N . ALA A 1 84 ? 6.832 2.504 4.933 1.00 97.75 84 ALA A N 1
ATOM 600 C CA . ALA A 1 84 ? 6.705 1.921 6.271 1.00 97.75 84 ALA A CA 1
ATOM 601 C C . ALA A 1 84 ? 6.929 2.972 7.372 1.00 97.75 84 ALA A C 1
ATOM 603 O O . ALA A 1 84 ? 6.178 3.021 8.346 1.00 97.75 84 ALA A O 1
ATOM 604 N N . THR A 1 85 ? 7.911 3.857 7.182 1.00 97.75 85 THR A N 1
ATOM 605 C CA . THR A 1 85 ? 8.160 4.989 8.084 1.00 97.75 85 THR A CA 1
ATOM 606 C C . THR A 1 85 ? 6.963 5.942 8.118 1.00 97.75 85 THR A C 1
ATOM 608 O O . THR A 1 85 ? 6.470 6.262 9.201 1.0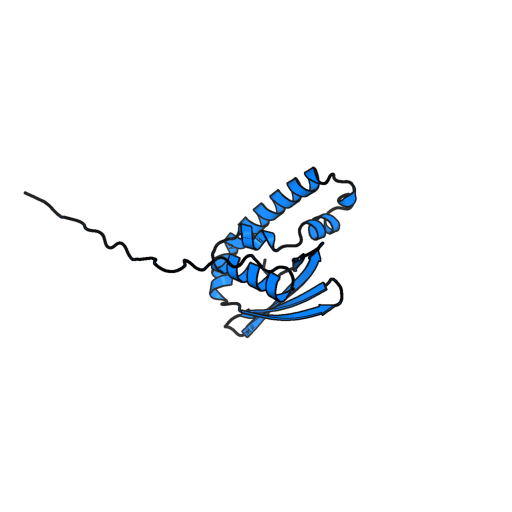0 97.75 85 THR A O 1
ATOM 611 N N . ALA A 1 86 ? 6.437 6.338 6.954 1.00 96.69 86 ALA A N 1
ATOM 612 C CA . ALA A 1 86 ? 5.262 7.208 6.861 1.00 96.69 86 ALA A CA 1
ATOM 613 C C . ALA A 1 86 ? 4.021 6.582 7.525 1.00 96.69 86 ALA A C 1
ATOM 615 O O . ALA A 1 86 ? 3.349 7.241 8.314 1.00 96.69 86 ALA A O 1
ATOM 616 N N . LEU A 1 87 ? 3.768 5.292 7.282 1.00 97.31 87 LEU A N 1
ATOM 617 C CA . LEU A 1 87 ? 2.677 4.538 7.903 1.00 97.31 87 LEU A CA 1
ATOM 618 C C . LEU A 1 87 ? 2.810 4.498 9.430 1.00 97.31 87 LEU A C 1
ATOM 620 O O . LEU A 1 87 ? 1.820 4.694 10.135 1.00 97.31 87 LEU A O 1
ATOM 624 N N . SER A 1 88 ? 4.027 4.304 9.950 1.00 96.94 88 SER A N 1
ATOM 625 C CA . SER A 1 88 ? 4.268 4.306 11.398 1.00 96.94 88 SER A CA 1
ATOM 626 C C . SER A 1 88 ? 3.906 5.646 12.051 1.00 96.94 88 SER A C 1
ATOM 628 O O . SER A 1 88 ? 3.352 5.665 13.150 1.00 96.94 88 SER A O 1
ATOM 630 N N . ALA A 1 89 ? 4.133 6.762 11.349 1.00 96.38 89 ALA A N 1
ATOM 631 C CA . ALA A 1 89 ? 3.857 8.106 11.850 1.00 96.38 89 ALA A CA 1
ATOM 632 C C . ALA A 1 89 ? 2.352 8.415 11.963 1.00 96.38 89 ALA A C 1
ATOM 634 O O . ALA A 1 89 ? 1.957 9.252 12.773 1.00 96.38 89 ALA A O 1
ATOM 635 N N . VAL A 1 90 ? 1.507 7.729 11.187 1.00 94.31 90 VAL A N 1
ATOM 636 C CA . VAL A 1 90 ? 0.044 7.931 11.159 1.00 94.31 90 VAL A CA 1
ATOM 637 C C . VAL A 1 90 ? -0.743 6.785 11.811 1.00 94.31 90 VAL A C 1
ATOM 639 O O . VAL A 1 90 ? -1.975 6.810 11.848 1.00 94.31 90 VAL A O 1
ATOM 642 N N . ALA A 1 91 ? -0.054 5.777 12.351 1.00 94.06 91 ALA A N 1
ATOM 643 C CA . ALA A 1 91 ? -0.656 4.542 12.853 1.00 94.06 91 ALA A CA 1
ATOM 644 C C . ALA A 1 91 ? -1.654 4.754 14.004 1.00 94.06 91 ALA A C 1
ATOM 646 O O . ALA A 1 91 ? -2.693 4.089 14.060 1.00 94.06 91 ALA A O 1
ATOM 647 N N . SER A 1 92 ? -1.369 5.696 14.908 1.00 93.25 92 SER A N 1
ATOM 648 C CA . SER A 1 92 ? -2.263 6.036 16.022 1.00 93.25 92 SER A CA 1
ATOM 649 C C . SER A 1 92 ? -3.580 6.627 15.516 1.00 93.25 92 SER A C 1
ATOM 651 O O . SER A 1 92 ? -4.649 6.191 15.941 1.00 93.25 92 SER A O 1
ATOM 653 N N . THR A 1 93 ? -3.514 7.543 14.547 1.00 92.38 93 THR A N 1
ATOM 654 C CA . THR A 1 93 ? -4.686 8.139 13.893 1.00 92.38 93 THR A CA 1
ATOM 655 C C . THR A 1 93 ? -5.499 7.087 13.149 1.00 92.38 93 THR A C 1
ATOM 657 O O . THR A 1 93 ? -6.717 7.034 13.310 1.00 92.38 93 THR A O 1
ATOM 660 N N . TYR A 1 94 ? -4.842 6.211 12.381 1.00 92.19 94 TYR A N 1
ATOM 661 C CA . TYR A 1 94 ? -5.517 5.118 11.675 1.00 92.19 94 TYR A CA 1
ATOM 662 C C . TYR A 1 94 ? -6.280 4.205 12.644 1.00 92.19 94 TYR A C 1
ATOM 664 O O . TYR A 1 94 ? -7.459 3.915 12.442 1.00 92.19 94 TYR A O 1
ATOM 672 N N . THR A 1 95 ? -5.628 3.797 13.735 1.00 91.62 95 THR A N 1
ATOM 673 C CA 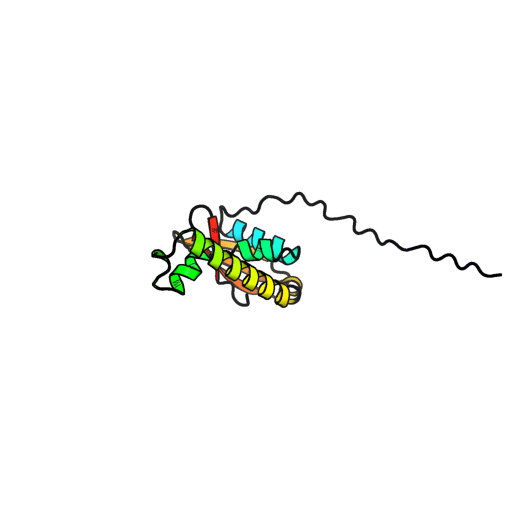. THR A 1 95 ? -6.228 2.901 14.732 1.00 91.62 95 THR A CA 1
ATOM 674 C C . THR A 1 95 ? -7.384 3.578 15.470 1.00 91.62 95 THR A C 1
ATOM 676 O O . THR A 1 95 ? -8.431 2.962 15.657 1.00 91.62 95 THR A O 1
ATOM 679 N N . ALA A 1 96 ? -7.242 4.861 15.823 1.00 91.94 96 ALA A N 1
ATOM 680 C CA . ALA A 1 96 ? -8.291 5.640 16.480 1.00 91.94 96 ALA A CA 1
ATOM 681 C C . ALA A 1 96 ? -9.549 5.809 15.610 1.00 91.94 96 ALA A C 1
ATOM 683 O O . ALA A 1 96 ? -10.658 5.873 16.138 1.00 91.94 96 ALA A O 1
ATOM 684 N N . LYS A 1 97 ? -9.399 5.851 14.279 1.00 91.81 97 LYS A N 1
ATOM 685 C CA . LYS A 1 97 ? -10.528 5.907 13.338 1.00 91.81 97 LYS A CA 1
ATOM 686 C C . LYS A 1 97 ? -11.317 4.596 13.269 1.00 91.81 97 LYS A C 1
ATOM 688 O O . LYS A 1 97 ? -12.477 4.625 12.865 1.00 91.81 97 LYS A O 1
ATOM 693 N N . GLY A 1 98 ? -10.725 3.469 13.672 1.00 90.31 98 GLY A N 1
ATOM 694 C CA . GLY A 1 98 ? -11.417 2.182 13.746 1.00 90.31 98 GLY A CA 1
ATOM 695 C C . GLY A 1 98 ? -11.911 1.672 12.391 1.00 90.31 98 GLY A C 1
ATOM 696 O O . GLY A 1 98 ? -13.019 1.153 12.308 1.00 90.31 98 GLY A O 1
ATOM 697 N N . TYR A 1 99 ? -11.115 1.841 11.329 1.00 92.38 99 TYR A N 1
ATOM 698 C CA . TYR A 1 99 ? -11.519 1.455 9.977 1.00 92.38 99 TYR A CA 1
ATOM 699 C C . TYR A 1 99 ? -11.938 -0.019 9.867 1.00 92.38 99 TYR A C 1
ATOM 701 O O . TYR A 1 99 ? -11.339 -0.916 10.473 1.00 92.38 99 TYR A O 1
ATOM 709 N N . THR A 1 100 ? -12.951 -0.258 9.037 1.00 92.56 100 THR A N 1
ATOM 710 C CA . THR A 1 100 ? -13.422 -1.578 8.607 1.00 92.56 100 THR A CA 1
ATOM 711 C C . THR A 1 100 ? -13.395 -1.659 7.086 1.00 92.56 100 THR A C 1
ATOM 713 O O . THR A 1 100 ? -13.765 -0.704 6.403 1.00 92.56 100 THR A O 1
ATOM 716 N N . VAL A 1 101 ? -12.927 -2.788 6.554 1.00 94.50 101 VAL A N 1
ATOM 717 C CA . VAL A 1 101 ? -12.833 -3.014 5.106 1.00 94.50 101 VAL A CA 1
ATOM 718 C C . VAL A 1 101 ? -14.213 -3.385 4.567 1.00 94.50 101 VAL A C 1
ATOM 720 O O . VAL A 1 101 ? -14.840 -4.330 5.047 1.00 94.50 101 VAL A O 1
ATOM 723 N N . GLY A 1 102 ? -14.690 -2.610 3.599 1.00 91.12 102 GLY A N 1
ATOM 724 C CA . GLY A 1 102 ? -15.959 -2.805 2.914 1.00 91.12 102 GLY A CA 1
ATOM 725 C C . GLY A 1 102 ? -15.849 -3.702 1.682 1.00 91.12 102 GLY A C 1
ATOM 726 O O . GLY A 1 102 ? -14.900 -4.466 1.502 1.00 91.12 102 GLY A O 1
ATOM 727 N N . THR A 1 103 ? -16.856 -3.609 0.818 1.00 88.62 103 THR A N 1
ATOM 728 C CA . THR A 1 103 ? -16.903 -4.342 -0.450 1.00 88.62 103 THR A CA 1
ATOM 729 C C . THR A 1 103 ? -15.968 -3.724 -1.485 1.00 88.62 103 THR A C 1
ATOM 731 O O . THR A 1 103 ? -15.789 -2.505 -1.522 1.00 88.62 103 THR A O 1
ATOM 734 N N . ALA A 1 104 ? -15.411 -4.569 -2.349 1.00 95.12 104 ALA A N 1
ATOM 735 C CA . ALA A 1 104 ? -14.652 -4.137 -3.513 1.00 95.12 104 ALA A CA 1
ATOM 736 C C . ALA A 1 104 ? -15.577 -3.928 -4.720 1.00 95.12 104 ALA A C 1
ATOM 738 O O . ALA A 1 104 ? -16.489 -4.722 -4.950 1.00 95.12 104 ALA A O 1
ATOM 739 N N . SER A 1 105 ? -15.291 -2.894 -5.505 1.00 96.25 105 SER A N 1
ATOM 740 C CA . SER A 1 105 ? -15.828 -2.696 -6.852 1.00 96.25 105 SER A CA 1
ATOM 741 C C . SER A 1 105 ? -14.688 -2.863 -7.850 1.00 96.25 105 SER A C 1
ATOM 743 O O . SER A 1 105 ? -13.744 -2.074 -7.833 1.00 96.25 105 SER A O 1
ATOM 745 N N . GLU A 1 106 ? -14.763 -3.886 -8.697 1.00 96.38 106 GLU A N 1
ATOM 746 C CA . GLU A 1 106 ? -13.710 -4.249 -9.654 1.00 96.38 106 GLU A CA 1
ATOM 747 C C . GLU A 1 106 ? -14.075 -3.834 -11.083 1.00 96.38 106 GLU A C 1
ATOM 749 O O . GLU A 1 106 ? -15.225 -3.946 -11.508 1.00 96.38 106 GLU A O 1
ATOM 754 N N . SER A 1 107 ? -13.077 -3.375 -11.837 1.00 95.12 107 SER A N 1
ATOM 755 C CA . SER A 1 107 ? -13.181 -3.056 -13.260 1.00 95.12 107 SER A CA 1
ATOM 756 C C . SER A 1 107 ? -11.859 -3.381 -13.957 1.00 95.12 107 SER A C 1
ATOM 758 O O . SER A 1 107 ? -10.926 -2.576 -13.981 1.00 95.12 107 SER A O 1
ATOM 760 N N . GLY A 1 108 ? -11.776 -4.576 -14.545 1.00 94.00 108 GLY A N 1
ATOM 761 C CA . GLY A 1 108 ? -10.553 -5.061 -15.187 1.00 94.00 108 GLY A CA 1
ATOM 762 C C . GLY A 1 108 ? -9.412 -5.191 -14.176 1.00 94.00 108 GLY A C 1
ATOM 763 O O . GLY A 1 108 ? -9.563 -5.853 -13.158 1.00 94.00 108 GLY A O 1
ATOM 764 N N . ASN A 1 109 ? -8.284 -4.527 -14.442 1.00 95.81 109 ASN A N 1
ATOM 765 C CA . ASN A 1 109 ? -7.104 -4.555 -13.567 1.00 95.81 109 ASN A CA 1
ATOM 766 C C . ASN A 1 109 ? -7.127 -3.482 -12.467 1.00 95.81 109 ASN A C 1
ATOM 768 O O . ASN A 1 109 ? -6.096 -3.226 -11.849 1.00 95.81 109 ASN A O 1
ATOM 772 N N . GLN A 1 110 ? -8.263 -2.823 -12.251 1.00 97.69 110 GLN A N 1
ATOM 773 C CA . GLN A 1 110 ? -8.434 -1.799 -11.226 1.00 97.69 110 GLN A CA 1
ATOM 774 C C . GLN A 1 110 ? -9.571 -2.174 -10.285 1.00 97.69 110 GLN A C 1
ATOM 776 O O . GLN A 1 110 ? -10.547 -2.812 -10.683 1.00 97.69 110 GLN A O 1
ATOM 781 N N . ALA A 1 111 ? -9.459 -1.737 -9.038 1.00 98.06 111 ALA A N 1
ATOM 782 C CA . ALA A 1 111 ? -10.510 -1.888 -8.052 1.00 98.06 111 ALA A CA 1
ATOM 783 C C . ALA A 1 111 ? -10.562 -0.684 -7.116 1.00 98.06 111 ALA A C 1
ATOM 785 O O . ALA A 1 111 ? -9.561 -0.013 -6.871 1.00 98.06 111 ALA A O 1
ATOM 786 N N . THR A 1 112 ? -11.743 -0.433 -6.563 1.00 97.94 112 THR A N 1
ATOM 787 C CA . THR A 1 112 ? -11.927 0.485 -5.439 1.00 97.94 112 THR A CA 1
ATOM 788 C C . THR A 1 112 ? -12.432 -0.297 -4.239 1.00 97.94 112 THR A C 1
ATOM 790 O O . THR A 1 112 ? -13.357 -1.098 -4.371 1.00 97.94 112 THR A O 1
ATOM 793 N N . VAL A 1 113 ? -11.839 -0.065 -3.071 1.00 97.81 113 VAL A N 1
ATOM 794 C CA . VAL A 1 113 ? -12.289 -0.648 -1.803 1.00 97.81 113 VAL A CA 1
ATOM 795 C C . VAL A 1 113 ? -12.572 0.470 -0.815 1.00 97.81 113 VAL A C 1
ATOM 797 O O . VAL A 1 113 ? -11.736 1.338 -0.574 1.00 97.81 113 VAL A O 1
ATOM 800 N N . GLU A 1 114 ? -13.757 0.429 -0.224 1.00 95.31 114 GLU A N 1
ATOM 801 C CA . GLU A 1 114 ? -14.161 1.362 0.820 1.00 95.31 114 GLU A CA 1
ATOM 802 C C . GLU A 1 114 ? -13.586 0.942 2.183 1.00 95.31 114 GLU A C 1
ATOM 804 O O . GLU A 1 114 ? -13.698 -0.219 2.579 1.00 95.31 114 GLU A O 1
ATOM 809 N N . LEU A 1 115 ? -13.020 1.887 2.937 1.00 93.88 115 LEU A N 1
ATOM 810 C CA . LEU A 1 115 ? -12.716 1.734 4.359 1.00 93.88 115 LEU A CA 1
ATOM 811 C C . LEU A 1 115 ? -13.628 2.647 5.171 1.00 93.88 115 LEU A C 1
ATOM 813 O O . LEU A 1 115 ? -13.520 3.868 5.070 1.00 93.88 115 LEU A O 1
ATOM 817 N N . LYS A 1 116 ? -14.483 2.073 6.019 1.00 93.25 116 LYS A N 1
ATOM 818 C CA . LYS A 1 116 ? -15.422 2.828 6.863 1.00 93.25 116 LYS A CA 1
ATOM 819 C C . LYS A 1 116 ? -14.847 3.037 8.252 1.00 93.25 116 LYS A C 1
ATOM 821 O O . LYS A 1 116 ? -14.602 2.058 8.956 1.00 93.25 116 LYS A O 1
ATOM 826 N N . ALA A 1 117 ? -14.647 4.289 8.648 1.00 91.69 117 ALA A N 1
ATOM 827 C CA . ALA A 1 117 ? -14.309 4.658 10.016 1.00 91.69 117 ALA A CA 1
ATOM 828 C C . ALA A 1 117 ? -15.528 4.505 10.937 1.00 91.69 117 ALA A C 1
ATOM 830 O O . ALA A 1 117 ? -16.671 4.698 10.517 1.00 91.69 117 ALA A O 1
ATOM 831 N N . SER A 1 118 ? -15.289 4.288 12.231 1.00 86.81 118 SER A N 1
ATOM 832 C CA . SER A 1 118 ? -16.349 4.216 13.249 1.00 86.81 118 SER A CA 1
ATOM 833 C C . SER A 1 118 ? -17.178 5.504 13.365 1.00 86.81 118 SER A C 1
ATOM 835 O O . SER A 1 118 ? -18.301 5.470 13.857 1.00 86.81 118 SER A O 1
ATOM 837 N N . GLY A 1 119 ? -16.635 6.643 12.918 1.00 82.38 119 GLY A N 1
ATOM 838 C CA . GLY A 1 119 ? -17.305 7.949 12.913 1.00 82.38 119 GLY A CA 1
ATOM 839 C C . GLY A 1 119 ? -18.116 8.265 11.649 1.00 82.38 119 GLY A C 1
ATOM 840 O O . GLY A 1 119 ? -18.578 9.392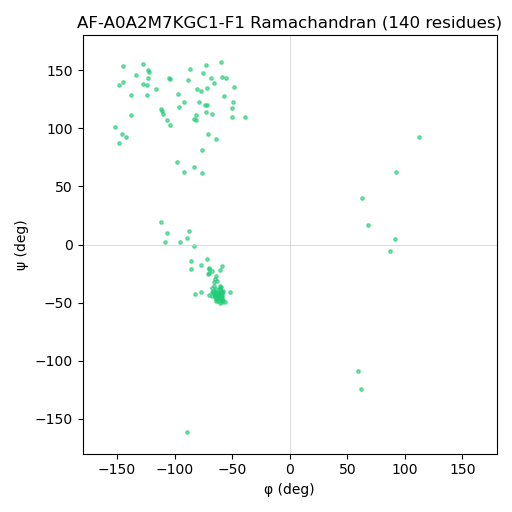 11.516 1.00 82.38 119 GLY A O 1
ATOM 841 N N . GLY A 1 120 ? -18.256 7.321 10.710 1.00 82.00 120 GLY A N 1
ATOM 842 C CA . GLY A 1 120 ? -19.030 7.497 9.471 1.00 82.00 120 GLY A CA 1
ATOM 843 C C . GLY A 1 120 ? -18.264 8.112 8.293 1.00 82.00 120 GLY A C 1
ATOM 844 O O . GLY A 1 120 ? -18.794 8.167 7.188 1.00 82.00 120 GLY A O 1
ATOM 845 N N . GLU A 1 121 ? -17.016 8.537 8.499 1.00 87.19 121 GLU A N 1
ATOM 846 C CA . GLU A 1 121 ? -16.092 8.882 7.412 1.00 87.19 121 GLU A CA 1
ATOM 847 C C . GLU A 1 121 ? -15.701 7.620 6.629 1.00 87.19 121 GLU A C 1
ATOM 849 O O . GLU A 1 121 ? -15.510 6.554 7.220 1.00 87.19 121 GLU A O 1
ATOM 854 N N . ALA A 1 122 ? -15.546 7.741 5.311 1.00 89.19 122 ALA A N 1
ATOM 855 C CA . ALA A 1 122 ? -15.086 6.655 4.459 1.00 89.19 122 ALA A CA 1
ATOM 856 C C . ALA A 1 122 ? -13.898 7.096 3.598 1.00 89.19 122 ALA A C 1
ATOM 858 O O . ALA A 1 122 ? -13.899 8.191 3.034 1.00 89.19 122 ALA A O 1
ATOM 859 N N . LEU A 1 123 ? -12.902 6.221 3.477 1.00 92.00 123 LEU A N 1
ATOM 860 C CA . LEU A 1 123 ? -11.800 6.364 2.530 1.00 92.00 123 LEU A CA 1
ATOM 861 C C . LEU A 1 123 ? -12.003 5.395 1.372 1.00 92.00 123 LEU A C 1
ATOM 863 O O . LEU A 1 123 ? -12.442 4.265 1.573 1.00 92.00 123 LEU A O 1
ATOM 867 N N . MET A 1 124 ? -11.639 5.825 0.169 1.00 95.25 124 MET A N 1
ATOM 868 C CA . MET A 1 124 ? -11.658 4.974 -1.018 1.00 95.25 124 MET A CA 1
ATOM 869 C C . MET A 1 124 ? -10.221 4.625 -1.381 1.00 95.25 124 MET A C 1
ATOM 871 O O . MET A 1 124 ? -9.473 5.482 -1.849 1.00 95.25 124 MET A O 1
ATOM 875 N N . ALA A 1 125 ? -9.829 3.378 -1.135 1.00 97.44 125 ALA A N 1
ATOM 876 C CA . ALA A 1 125 ? -8.567 2.849 -1.623 1.00 97.44 125 ALA A CA 1
ATOM 877 C C . ALA A 1 125 ? -8.704 2.517 -3.107 1.00 97.44 125 ALA A C 1
ATOM 879 O O . ALA A 1 125 ? -9.650 1.835 -3.500 1.00 97.44 125 ALA A O 1
ATOM 880 N N . GLN A 1 126 ? -7.743 2.959 -3.910 1.00 97.88 126 GLN A N 1
ATOM 881 C CA . GLN A 1 126 ? -7.582 2.524 -5.291 1.00 97.88 126 GLN A CA 1
ATOM 882 C C . GLN A 1 126 ? -6.529 1.426 -5.339 1.00 97.88 126 GLN A C 1
ATOM 884 O O . GLN A 1 126 ? -5.433 1.568 -4.785 1.00 97.88 126 GLN A O 1
ATOM 889 N N . LEU A 1 127 ? -6.882 0.320 -5.980 1.00 98.31 127 LEU A N 1
ATOM 890 C CA . LEU A 1 127 ? -6.025 -0.838 -6.131 1.00 98.31 127 LEU A CA 1
ATOM 891 C C . LEU A 1 127 ? -5.829 -1.157 -7.605 1.00 98.31 127 LEU A C 1
ATOM 893 O O . LEU A 1 127 ? -6.731 -0.984 -8.426 1.00 98.31 127 LEU A O 1
ATOM 897 N N . VAL A 1 128 ? -4.657 -1.698 -7.902 1.00 98.00 128 VAL A N 1
ATOM 898 C CA . VAL A 1 128 ? -4.282 -2.209 -9.214 1.00 98.00 128 VAL A CA 1
ATOM 899 C C . VAL A 1 128 ? -3.862 -3.667 -9.085 1.00 98.00 128 VAL A C 1
ATOM 901 O O . VAL A 1 128 ? -3.255 -4.069 -8.087 1.00 98.00 128 VAL A O 1
ATOM 904 N N . HIS A 1 129 ? -4.200 -4.473 -10.084 1.00 95.94 129 HIS A N 1
ATOM 905 C CA . HIS A 1 129 ? -3.705 -5.836 -10.189 1.00 95.94 129 HIS A CA 1
ATOM 906 C C . HIS A 1 129 ? -2.295 -5.814 -10.796 1.00 95.94 129 HIS A C 1
ATOM 908 O O . HIS A 1 129 ? -2.119 -5.541 -11.984 1.00 95.94 129 HIS A O 1
ATOM 914 N N . GLU A 1 130 ? -1.279 -6.077 -9.972 1.00 92.44 130 GLU A N 1
ATOM 915 C CA . GLU A 1 130 ? 0.125 -6.108 -10.377 1.00 92.44 130 GLU A CA 1
ATOM 916 C C . GLU A 1 130 ? 0.636 -7.554 -10.345 1.00 92.44 130 GLU A C 1
ATOM 918 O O . GLU A 1 130 ? 0.802 -8.152 -9.277 1.00 92.44 130 GLU A O 1
ATOM 923 N N . LYS A 1 131 ? 0.928 -8.106 -11.531 1.00 86.88 131 LYS A N 1
ATOM 924 C CA . LYS A 1 131 ? 1.302 -9.519 -11.724 1.00 86.88 131 LYS A CA 1
ATOM 925 C C . LYS A 1 131 ? 0.178 -10.439 -11.230 1.00 86.88 131 LYS A C 1
ATOM 927 O O . LYS A 1 131 ? -0.873 -10.454 -11.856 1.00 86.88 131 LYS A O 1
ATOM 932 N N . ASP A 1 132 ? 0.384 -11.140 -10.116 1.00 89.50 132 ASP A N 1
ATOM 933 C CA . ASP A 1 132 ? -0.555 -12.113 -9.537 1.00 89.50 132 ASP A CA 1
ATOM 934 C C . ASP A 1 132 ? -1.155 -11.631 -8.199 1.00 89.50 132 ASP A C 1
ATOM 936 O O . ASP A 1 132 ? -1.569 -12.441 -7.367 1.00 89.50 132 ASP A O 1
ATOM 940 N N . ALA A 1 133 ? -1.112 -10.321 -7.924 1.00 95.19 133 ALA A N 1
ATOM 941 C CA . ALA A 1 133 ? -1.577 -9.758 -6.661 1.00 95.19 133 ALA A CA 1
ATOM 942 C C . ALA A 1 133 ? -2.223 -8.380 -6.831 1.00 95.19 133 ALA A C 1
ATOM 944 O O . ALA A 1 133 ? -1.695 -7.500 -7.512 1.00 95.19 133 ALA A O 1
ATOM 945 N N . TRP A 1 134 ? -3.307 -8.148 -6.097 1.00 97.81 134 TRP A N 1
ATOM 946 C CA . TRP A 1 134 ? -3.847 -6.812 -5.883 1.00 97.81 134 TRP A CA 1
ATOM 947 C C . TRP A 1 134 ? -2.941 -6.009 -4.956 1.00 97.81 134 TRP A C 1
ATOM 949 O O . TRP A 1 134 ? -2.470 -6.496 -3.922 1.00 97.81 134 TRP A O 1
ATOM 959 N N . ARG A 1 135 ? -2.691 -4.758 -5.337 1.00 97.81 135 ARG A N 1
ATOM 960 C CA . ARG A 1 135 ? -1.839 -3.822 -4.607 1.00 97.81 135 ARG A CA 1
ATOM 961 C C . ARG A 1 135 ? -2.517 -2.469 -4.494 1.00 97.81 135 ARG A C 1
ATOM 963 O O . ARG A 1 135 ? -3.209 -2.039 -5.409 1.00 97.81 135 ARG A O 1
ATOM 970 N N . ILE A 1 136 ? -2.281 -1.788 -3.381 1.00 97.75 136 ILE A N 1
ATOM 971 C CA . ILE A 1 136 ? -2.768 -0.433 -3.133 1.00 97.75 136 ILE A CA 1
ATOM 972 C C . ILE A 1 136 ? -1.961 0.527 -4.005 1.00 97.75 136 ILE A C 1
ATOM 974 O O . ILE A 1 136 ? -0.756 0.687 -3.815 1.00 97.75 136 ILE A O 1
ATOM 978 N N . GLU A 1 137 ? -2.619 1.158 -4.969 1.00 96.50 137 GLU A N 1
ATOM 979 C CA . GLU A 1 137 ? -2.025 2.239 -5.751 1.00 96.50 137 GLU A CA 1
ATOM 980 C C . GLU A 1 137 ? -2.129 3.566 -4.994 1.00 96.50 137 GLU A C 1
ATOM 982 O O . GLU A 1 137 ? -1.166 4.332 -4.941 1.00 96.50 137 GLU A O 1
ATOM 987 N N . SER A 1 138 ? -3.286 3.820 -4.379 1.00 95.12 138 SER A N 1
ATOM 988 C CA . SER A 1 138 ? -3.558 5.047 -3.636 1.00 95.12 138 SER A CA 1
ATOM 989 C C . SER A 1 138 ? -4.504 4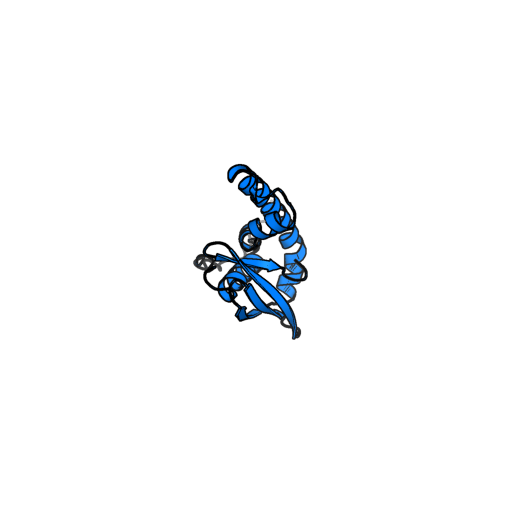.786 -2.469 1.00 95.12 138 SER A C 1
ATOM 991 O O . SER A 1 138 ? -5.502 4.078 -2.601 1.00 95.12 138 SER A O 1
ATOM 993 N N . LEU A 1 139 ? -4.200 5.386 -1.322 1.00 93.50 139 LEU A N 1
ATOM 994 C CA . LEU A 1 139 ? -5.062 5.407 -0.148 1.00 93.50 139 LEU A CA 1
ATOM 995 C C . LEU A 1 139 ? -5.017 6.828 0.433 1.00 93.50 139 LEU A C 1
ATOM 997 O O . LEU A 1 139 ? -3.966 7.240 0.928 1.00 93.50 139 LEU A O 1
ATOM 1001 N N . PRO A 1 140 ? -6.113 7.605 0.370 1.00 87.12 140 PRO A N 1
ATOM 1002 C CA . PRO A 1 140 ? -6.103 8.986 0.833 1.00 87.12 140 PRO A CA 1
ATOM 1003 C C . PRO A 1 140 ? -5.667 9.096 2.298 1.00 87.12 140 PRO A C 1
ATOM 1005 O O . PRO A 1 140 ? -6.211 8.422 3.171 1.00 87.12 140 PRO A O 1
ATOM 1008 N N . GLY A 1 141 ? -4.678 9.956 2.551 1.00 77.81 141 GLY A N 1
ATOM 1009 C CA . GLY A 1 141 ? -4.086 10.153 3.875 1.00 77.81 141 GLY A CA 1
ATOM 1010 C C . GLY A 1 141 ? -2.868 9.277 4.196 1.00 77.81 141 GLY A C 1
ATOM 1011 O O . GLY A 1 141 ? -2.396 9.360 5.330 1.00 77.81 141 GLY A O 1
ATOM 1012 N N . PHE A 1 142 ? -2.359 8.470 3.246 1.00 75.62 142 PHE A N 1
ATOM 1013 C CA . PHE A 1 142 ? -1.265 7.506 3.475 1.00 75.62 142 PHE A CA 1
ATOM 1014 C C . PHE A 1 142 ? -0.180 7.475 2.391 1.00 75.62 142 PHE A C 1
ATOM 1016 O O . PHE A 1 142 ? -0.471 7.391 1.179 1.00 75.62 142 PHE A O 1
#

Mean predicted aligned error: 8.47 Å

Radius of gyration: 19.37 Å; Cα contacts (8 Å, |Δi|>4): 196; chains: 1; bounding box: 37×28×78 Å